Protein AF-A0A7W1PVD6-F1 (afdb_monomer_lite)

pLDDT: mean 89.4, std 15.44, range [51.56, 98.31]

Secondary structure (DSSP, 8-state):
-HHHHHHHGGG---PPPEEEEEE--PPTTSHHHHHHHHHHHHHHHHTTT-EEEEEE-TTTT--HHHHHHHHHTTS---

Sequence (78 aa):
MKILIAILVVFFATTQEYRVKFGSVIPKDSPWETGLNEYIRYAEAKSGNKLKFKTYLGGQLGGEVEMIKSVAMGTLEA

Structure (mmCIF, N/CA/C/O backbone):
data_AF-A0A7W1PVD6-F1
#
_entry.id   AF-A0A7W1PVD6-F1
#
loop_
_atom_site.group_PDB
_atom_site.id
_atom_site.type_symbol
_atom_site.label_atom_id
_atom_site.label_alt_id
_atom_site.label_comp_id
_atom_site.label_asym_id
_atom_site.label_entity_id
_atom_site.label_seq_id
_atom_site.pdbx_PDB_ins_code
_atom_site.Cartn_x
_atom_site.Cartn_y
_atom_site.Cartn_z
_atom_site.occupancy
_atom_site.B_iso_or_equiv
_atom_site.auth_seq_id
_atom_site.auth_comp_id
_atom_site.auth_asym_id
_atom_site.auth_atom_id
_atom_site.pdbx_PDB_model_num
ATOM 1 N N . MET A 1 1 ? -42.274 -16.364 24.983 1.00 53.38 1 MET A N 1
ATOM 2 C CA . MET A 1 1 ? -41.983 -15.554 23.774 1.00 53.38 1 MET A CA 1
ATOM 3 C C . MET A 1 1 ? -40.982 -14.411 23.990 1.00 53.38 1 MET A C 1
ATOM 5 O O . MET 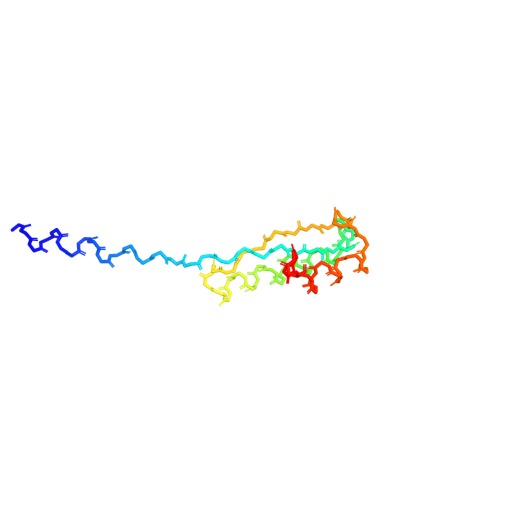A 1 1 ? -40.323 -14.035 23.037 1.00 53.38 1 MET A O 1
ATOM 9 N N . LYS A 1 2 ? -40.802 -13.885 25.215 1.00 51.56 2 LYS A N 1
ATOM 10 C CA . LYS A 1 2 ? -39.821 -12.815 25.507 1.00 51.56 2 LYS A CA 1
ATOM 11 C C . LYS A 1 2 ? -38.350 -13.284 25.492 1.00 51.56 2 LYS A C 1
ATOM 13 O O . LYS A 1 2 ? -37.475 -12.525 25.106 1.00 51.56 2 LYS A O 1
ATOM 18 N N . ILE A 1 3 ? -38.098 -14.552 25.839 1.00 57.28 3 ILE A N 1
ATOM 19 C CA . ILE A 1 3 ? -36.746 -15.148 25.891 1.00 57.28 3 ILE A CA 1
ATOM 20 C C . ILE A 1 3 ? -36.164 -15.400 24.486 1.00 57.28 3 ILE A C 1
ATOM 22 O O . ILE A 1 3 ? -34.965 -15.241 24.293 1.00 57.28 3 ILE A O 1
ATOM 26 N N . LEU A 1 4 ? -37.000 -15.705 23.481 1.00 54.38 4 LEU A N 1
ATOM 27 C CA . LEU A 1 4 ? -36.530 -15.898 22.098 1.00 54.38 4 LEU A CA 1
ATOM 28 C C . LEU A 1 4 ? -35.987 -14.603 21.471 1.00 54.38 4 LEU A C 1
ATOM 30 O O . LEU A 1 4 ? -35.029 -14.648 20.709 1.00 54.38 4 LEU A O 1
ATOM 34 N N . ILE A 1 5 ? -36.576 -13.452 21.808 1.00 58.12 5 ILE A N 1
ATOM 35 C CA . ILE A 1 5 ? -36.162 -12.147 21.268 1.00 58.12 5 ILE A CA 1
ATOM 36 C C . ILE A 1 5 ? -34.812 -11.715 21.862 1.00 58.12 5 ILE A C 1
ATOM 38 O O . ILE A 1 5 ? -33.992 -11.135 21.157 1.00 58.12 5 ILE A O 1
ATOM 42 N N . ALA A 1 6 ? -34.537 -12.058 23.124 1.00 54.81 6 ALA A N 1
ATOM 43 C CA . ALA A 1 6 ? -33.276 -11.722 23.786 1.00 54.81 6 ALA A CA 1
ATOM 44 C C . ALA A 1 6 ? -32.060 -12.478 23.207 1.00 54.81 6 ALA A C 1
ATOM 46 O O . ALA A 1 6 ? -30.956 -11.945 23.212 1.00 54.81 6 ALA A O 1
ATOM 47 N N . ILE A 1 7 ? -32.255 -13.687 22.665 1.00 57.22 7 ILE A N 1
ATOM 48 C CA . ILE A 1 7 ? -31.178 -14.500 22.066 1.00 57.22 7 ILE A CA 1
ATOM 49 C C . ILE A 1 7 ? -30.790 -13.988 20.666 1.00 57.22 7 ILE A C 1
ATOM 51 O O . ILE A 1 7 ? -29.635 -14.110 20.265 1.00 57.22 7 ILE A O 1
ATOM 55 N N . LEU A 1 8 ? -31.717 -13.354 19.938 1.00 56.12 8 LEU A N 1
ATOM 56 C CA . LEU A 1 8 ? -31.473 -12.891 18.566 1.00 56.12 8 LEU A CA 1
ATOM 57 C C . LEU A 1 8 ? -30.545 -11.660 18.485 1.00 56.12 8 LEU A C 1
ATOM 59 O O . LEU A 1 8 ? -29.915 -11.432 17.457 1.00 56.12 8 LEU A O 1
ATOM 63 N N . VAL A 1 9 ? -30.443 -10.871 19.559 1.00 56.56 9 VAL A N 1
ATOM 64 C CA . VAL A 1 9 ? -29.674 -9.610 19.581 1.00 56.56 9 VAL A CA 1
ATOM 65 C C . VAL A 1 9 ? -28.169 -9.842 19.802 1.00 56.56 9 VAL A C 1
ATOM 67 O O . VAL A 1 9 ? -27.355 -8.998 19.440 1.00 56.56 9 VAL A O 1
ATOM 70 N N . VAL A 1 10 ? -27.766 -11.003 20.329 1.00 57.44 10 VAL A N 1
ATOM 71 C CA . VAL A 1 10 ? -26.370 -11.272 20.737 1.00 57.44 10 VAL A CA 1
ATOM 72 C C . VAL A 1 10 ? -25.449 -11.626 19.553 1.00 57.44 10 VAL A C 1
ATOM 74 O O . VAL A 1 10 ? -24.232 -11.648 19.705 1.00 57.44 10 VAL A O 1
ATOM 77 N N . PHE A 1 11 ? -25.988 -11.855 18.349 1.00 57.28 11 PHE A N 1
ATOM 78 C CA . PHE A 1 11 ? -25.199 -12.354 17.210 1.00 57.28 11 PHE A CA 1
ATOM 79 C C . PHE A 1 11 ? -24.606 -11.295 16.270 1.00 57.28 11 PHE A C 1
ATOM 81 O O . PHE A 1 11 ? -23.826 -11.648 15.388 1.00 57.28 11 PHE A O 1
ATOM 88 N N . PHE A 1 12 ? -24.886 -10.004 16.462 1.00 57.88 12 PHE A N 1
ATOM 89 C CA . PHE A 1 12 ? -24.237 -8.944 15.680 1.00 57.88 12 PHE A CA 1
ATOM 90 C C . PHE A 1 12 ? -22.966 -8.441 16.372 1.00 57.88 12 PHE A C 1
ATOM 92 O O . PHE A 1 12 ? -22.863 -7.280 16.758 1.00 57.88 12 PHE A O 1
ATOM 99 N N . ALA A 1 13 ? -21.970 -9.317 16.520 1.00 62.88 13 ALA A N 1
ATOM 100 C CA . ALA A 1 13 ? -20.609 -8.860 16.775 1.00 62.88 13 ALA A CA 1
ATOM 101 C C . ALA A 1 13 ? -20.081 -8.229 15.478 1.00 62.88 13 ALA A C 1
ATOM 103 O O . ALA A 1 13 ? -19.716 -8.932 14.535 1.00 62.88 13 ALA A O 1
ATOM 104 N N . THR A 1 14 ? -20.086 -6.898 15.399 1.00 66.38 14 THR A N 1
ATOM 105 C CA . THR A 1 14 ? -19.475 -6.187 14.275 1.00 66.38 14 THR A CA 1
ATOM 106 C C . THR A 1 14 ? -17.967 -6.411 14.348 1.00 66.38 14 THR A C 1
ATOM 108 O O . THR A 1 14 ? -17.285 -5.983 15.278 1.00 66.38 14 THR A O 1
ATOM 111 N N . THR A 1 15 ? -17.419 -7.162 13.395 1.00 73.44 15 THR A N 1
ATOM 112 C CA . THR A 1 15 ? -15.966 -7.280 13.288 1.00 73.44 15 THR A CA 1
ATOM 113 C C . THR A 1 15 ? -15.421 -5.945 12.790 1.00 73.44 15 THR A C 1
ATOM 115 O O . THR A 1 15 ? -15.799 -5.483 11.717 1.00 73.44 15 THR A O 1
ATOM 118 N N . GLN A 1 16 ? -14.575 -5.287 13.584 1.00 85.88 16 GLN A N 1
ATOM 119 C CA . GLN A 1 16 ? -13.965 -4.024 13.176 1.00 85.88 16 GLN A CA 1
ATOM 120 C C . GLN A 1 16 ? -13.029 -4.273 11.987 1.00 85.88 16 GLN A C 1
ATOM 122 O O . GLN A 1 16 ? -12.055 -5.021 12.100 1.00 85.88 16 GLN A O 1
ATOM 127 N N . GLU A 1 17 ? -13.349 -3.661 10.848 1.00 92.56 17 GLU A N 1
ATOM 128 C CA . GLU A 1 17 ? -12.485 -3.628 9.670 1.00 92.56 17 GLU A CA 1
ATOM 129 C C . GLU A 1 17 ? -11.498 -2.457 9.773 1.00 92.56 17 GLU A C 1
ATOM 131 O O . GLU A 1 17 ? -11.883 -1.323 10.064 1.00 92.56 17 GLU A O 1
ATOM 136 N N . TYR A 1 18 ? -10.231 -2.720 9.473 1.00 94.75 18 TYR A N 1
ATOM 137 C CA . TYR A 1 18 ? -9.159 -1.742 9.346 1.00 94.75 18 TYR A CA 1
ATOM 138 C C . TYR A 1 18 ? -8.785 -1.616 7.873 1.00 94.75 18 TYR A C 1
ATOM 140 O O . TYR A 1 18 ? -8.370 -2.586 7.235 1.00 94.75 18 TYR A O 1
ATOM 148 N N . ARG A 1 19 ? -8.938 -0.409 7.329 1.00 95.56 19 ARG A N 1
ATOM 149 C CA . ARG A 1 19 ? -8.606 -0.102 5.935 1.00 95.56 19 ARG A CA 1
ATOM 150 C C . ARG A 1 19 ? -7.244 0.575 5.878 1.00 95.56 19 ARG A C 1
ATOM 152 O O . ARG A 1 19 ? -7.091 1.663 6.416 1.00 95.56 19 ARG A O 1
ATOM 159 N N . VAL A 1 20 ? -6.293 -0.071 5.218 1.00 97.38 20 VAL A N 1
ATOM 160 C CA . VAL A 1 20 ? -4.916 0.393 5.024 1.00 97.38 20 VAL A CA 1
ATOM 161 C C . VAL A 1 20 ? -4.801 0.971 3.618 1.00 97.38 20 VAL A C 1
ATOM 163 O O . VAL A 1 20 ? -5.017 0.256 2.636 1.00 97.38 20 VAL A O 1
ATOM 166 N N . LYS A 1 21 ? -4.474 2.257 3.490 1.00 98.06 21 LYS A N 1
ATOM 167 C CA . LYS A 1 21 ? -4.036 2.822 2.212 1.00 98.06 21 LYS A CA 1
ATOM 168 C C . LYS A 1 21 ? -2.562 2.475 2.040 1.00 98.06 21 LYS A C 1
ATOM 170 O O . LYS A 1 21 ? -1.770 2.749 2.933 1.00 98.06 21 LYS A O 1
ATOM 175 N N . PHE A 1 22 ? -2.237 1.866 0.908 1.00 97.88 22 PHE A N 1
ATOM 176 C CA . PHE A 1 22 ? -0.893 1.410 0.577 1.00 97.88 22 PHE A CA 1
ATOM 177 C C . PHE A 1 22 ? -0.382 2.178 -0.645 1.00 97.88 22 PHE A C 1
ATOM 179 O O . PHE A 1 22 ? -0.914 2.003 -1.746 1.00 97.88 22 PHE A O 1
ATOM 186 N N . GLY A 1 23 ? 0.610 3.043 -0.464 1.00 97.56 23 GLY A N 1
ATOM 187 C CA . GLY A 1 23 ? 1.241 3.818 -1.529 1.00 97.56 23 GLY A CA 1
ATOM 188 C C . GLY A 1 23 ? 2.473 3.121 -2.101 1.00 97.56 23 GLY A C 1
ATOM 189 O O . GLY A 1 23 ? 3.277 2.552 -1.373 1.00 97.56 23 GLY A O 1
ATOM 190 N N . SER A 1 24 ? 2.655 3.160 -3.423 1.00 97.31 24 SER A N 1
ATOM 191 C CA . SER A 1 24 ? 3.901 2.693 -4.032 1.00 97.31 24 SER A CA 1
ATOM 192 C C . SER A 1 24 ? 4.204 3.360 -5.371 1.00 97.31 24 SER A C 1
ATOM 194 O O . SER A 1 24 ? 3.311 3.692 -6.153 1.00 97.31 24 SER A O 1
ATOM 196 N N . VAL A 1 25 ? 5.496 3.499 -5.669 1.00 97.56 25 VAL A N 1
ATOM 197 C CA . VAL A 1 25 ? 5.996 3.898 -6.994 1.00 97.56 25 VAL A CA 1
ATOM 198 C C . VAL A 1 25 ? 6.086 2.721 -7.970 1.00 97.56 25 VAL A C 1
ATOM 200 O O . VAL A 1 25 ? 6.388 2.929 -9.143 1.00 97.56 25 VAL A O 1
ATOM 203 N N . ILE A 1 26 ? 5.803 1.495 -7.507 1.00 96.88 26 ILE A N 1
ATOM 204 C CA . ILE A 1 26 ? 5.756 0.295 -8.348 1.00 96.88 26 ILE A CA 1
ATOM 205 C C . ILE A 1 26 ? 4.859 0.555 -9.573 1.00 96.88 26 ILE A C 1
ATOM 207 O O . ILE A 1 26 ? 3.719 0.995 -9.398 1.00 96.88 26 ILE A O 1
ATOM 211 N N . PRO A 1 27 ? 5.330 0.278 -10.803 1.00 96.88 27 PRO A N 1
ATOM 212 C CA . PRO A 1 27 ? 4.498 0.377 -11.993 1.00 96.88 27 PRO A CA 1
ATOM 213 C C . PRO A 1 27 ? 3.342 -0.619 -11.947 1.00 96.88 27 PRO A C 1
ATOM 215 O O . PRO A 1 27 ? 3.503 -1.750 -11.476 1.00 96.88 27 PRO A O 1
ATOM 218 N N . LYS A 1 28 ? 2.199 -0.214 -12.503 1.00 94.75 28 LYS A N 1
ATOM 219 C CA . LYS A 1 28 ? 1.098 -1.141 -12.761 1.00 94.75 28 LYS A CA 1
ATOM 220 C C . LYS A 1 28 ? 1.499 -2.204 -13.783 1.00 94.75 28 LYS A C 1
ATOM 222 O O . LYS A 1 28 ? 2.404 -1.977 -14.586 1.00 94.75 28 LYS A O 1
ATOM 227 N N . ASP A 1 29 ? 0.829 -3.347 -13.724 1.00 94.44 29 ASP A N 1
ATOM 228 C CA . ASP A 1 29 ? 1.022 -4.514 -14.585 1.00 94.44 29 ASP A CA 1
ATOM 229 C C . ASP A 1 29 ? 2.456 -5.077 -14.536 1.00 94.44 29 ASP A C 1
ATOM 231 O O . ASP A 1 29 ? 2.918 -5.762 -15.450 1.00 94.44 29 ASP A O 1
ATOM 235 N N . SER A 1 30 ? 3.184 -4.793 -13.450 1.00 96.69 30 SER A N 1
ATOM 236 C CA . SER A 1 30 ? 4.547 -5.274 -13.233 1.00 96.69 30 SER A CA 1
ATOM 237 C C . SER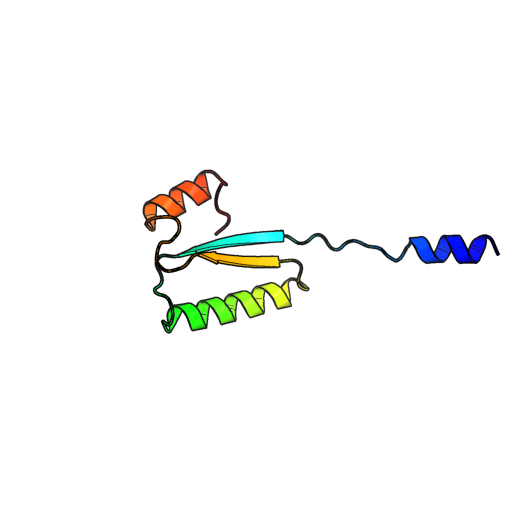 A 1 30 ? 4.576 -6.541 -12.365 1.00 96.69 30 SER A C 1
ATOM 239 O O . SER A 1 30 ? 3.668 -6.770 -11.563 1.00 96.69 30 SER A O 1
ATOM 241 N N . PRO A 1 31 ? 5.652 -7.351 -12.426 1.00 97.88 31 PRO A N 1
ATOM 242 C CA . PRO A 1 31 ? 5.817 -8.497 -11.525 1.00 97.88 31 PRO A CA 1
ATOM 243 C C . PRO A 1 31 ? 5.761 -8.121 -10.035 1.00 97.88 31 PRO A C 1
ATOM 245 O O . PRO A 1 31 ? 5.338 -8.924 -9.203 1.00 97.88 31 PRO A O 1
ATOM 248 N N . TRP A 1 32 ? 6.152 -6.889 -9.700 1.00 97.50 32 TRP A N 1
ATOM 249 C CA . TRP A 1 32 ? 6.080 -6.353 -8.344 1.00 97.50 32 TRP A CA 1
ATOM 250 C C . TRP A 1 32 ? 4.641 -6.150 -7.870 1.00 97.50 32 TRP A C 1
ATOM 252 O O . TRP A 1 32 ? 4.339 -6.456 -6.719 1.00 97.50 32 TRP A O 1
ATOM 262 N N . GLU A 1 33 ? 3.743 -5.690 -8.747 1.00 97.50 33 GLU A N 1
ATOM 263 C CA . GLU A 1 33 ? 2.317 -5.599 -8.425 1.00 97.50 33 GLU A CA 1
ATOM 26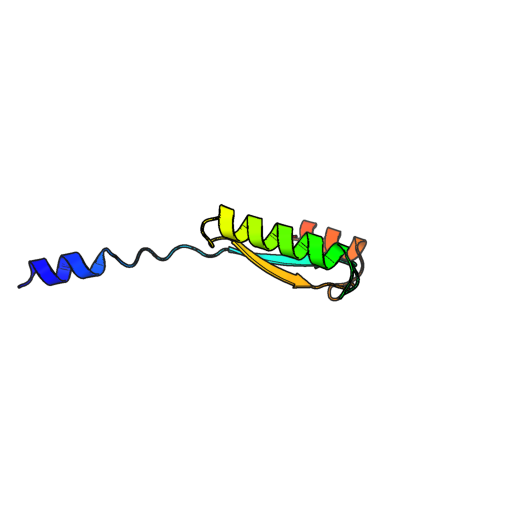4 C C . GLU A 1 33 ? 1.734 -6.987 -8.143 1.00 97.50 33 GLU A C 1
ATOM 266 O O . GLU A 1 33 ? 1.021 -7.162 -7.157 1.00 97.50 33 GLU A O 1
ATOM 271 N N . THR A 1 34 ? 2.086 -7.994 -8.947 1.00 97.81 34 THR A N 1
ATOM 272 C CA . THR A 1 34 ? 1.645 -9.378 -8.716 1.00 97.81 34 THR A CA 1
ATOM 273 C C . THR A 1 34 ? 2.063 -9.878 -7.332 1.00 97.81 34 THR A C 1
ATOM 275 O O . THR A 1 34 ? 1.227 -10.394 -6.589 1.00 97.81 34 THR A O 1
ATOM 278 N N . GLY A 1 35 ? 3.330 -9.676 -6.953 1.00 97.88 35 GLY A N 1
ATOM 279 C CA . GLY A 1 35 ? 3.829 -10.057 -5.629 1.00 97.88 35 GLY A CA 1
ATOM 280 C C . GLY A 1 35 ? 3.150 -9.294 -4.486 1.00 97.88 35 GLY A C 1
ATOM 281 O O . GLY A 1 35 ? 2.773 -9.891 -3.477 1.00 97.88 35 GLY A O 1
ATOM 282 N N . LEU A 1 36 ? 2.926 -7.987 -4.655 1.00 97.56 36 LEU A N 1
ATOM 283 C CA . LEU A 1 36 ? 2.209 -7.165 -3.678 1.00 97.56 36 LEU A CA 1
ATOM 284 C C . LEU A 1 36 ? 0.758 -7.632 -3.500 1.00 97.56 36 LEU A C 1
ATOM 286 O O . LEU A 1 36 ? 0.282 -7.749 -2.371 1.00 97.56 36 LEU A O 1
ATOM 290 N N . ASN A 1 37 ? 0.065 -7.941 -4.594 1.00 97.62 37 ASN A N 1
ATOM 291 C CA . ASN A 1 37 ? -1.309 -8.436 -4.562 1.00 97.62 37 ASN A CA 1
ATOM 292 C C . ASN A 1 37 ? -1.400 -9.798 -3.861 1.00 97.62 37 ASN A C 1
ATOM 294 O O . ASN A 1 37 ? -2.337 -10.0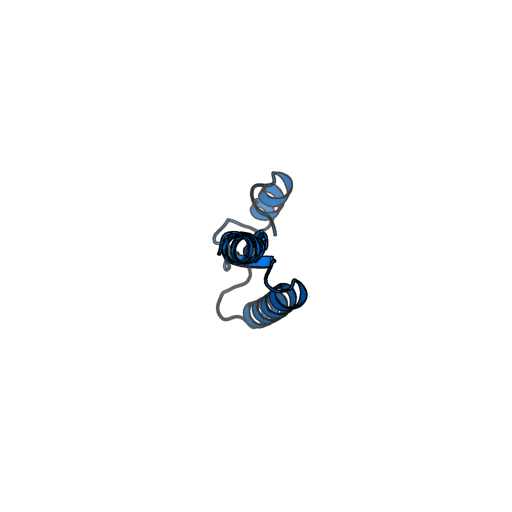39 -3.096 1.00 97.62 37 ASN A O 1
ATOM 298 N N . GLU A 1 38 ? -0.416 -10.678 -4.062 1.00 98.25 38 GLU A N 1
ATOM 299 C CA . GLU A 1 38 ? -0.337 -11.944 -3.335 1.00 98.25 38 GLU A CA 1
ATOM 300 C C . GLU A 1 38 ? -0.111 -11.723 -1.831 1.00 98.25 38 GLU A C 1
ATOM 302 O O . GLU A 1 38 ? -0.831 -12.307 -1.014 1.00 98.25 38 GLU A O 1
ATOM 307 N N . TYR A 1 39 ? 0.819 -10.839 -1.458 1.00 97.19 39 TYR A N 1
ATOM 308 C CA . TYR A 1 39 ? 1.043 -10.456 -0.063 1.00 97.19 39 TYR A CA 1
ATOM 309 C C . TYR A 1 39 ? -0.232 -9.903 0.589 1.00 97.19 39 TYR A C 1
ATOM 311 O O . TYR A 1 39 ? -0.627 -10.379 1.655 1.00 97.19 39 TYR A O 1
ATOM 319 N N . ILE A 1 40 ? -0.909 -8.954 -0.066 1.00 97.62 40 ILE A N 1
ATOM 320 C CA . ILE A 1 40 ? -2.166 -8.366 0.413 1.00 97.62 40 ILE A CA 1
ATOM 321 C C . ILE A 1 40 ? -3.203 -9.461 0.632 1.00 97.62 40 ILE A C 1
ATOM 323 O O . ILE A 1 40 ? -3.776 -9.551 1.715 1.00 97.62 40 ILE A O 1
ATOM 327 N N . ARG A 1 41 ? -3.397 -10.352 -0.347 1.00 98.12 41 ARG A N 1
ATOM 328 C CA . ARG A 1 41 ? -4.340 -11.470 -0.227 1.00 98.12 41 ARG A CA 1
ATOM 329 C C . ARG A 1 41 ? -4.044 -12.334 1.002 1.00 98.12 41 ARG A C 1
ATOM 331 O O . ARG A 1 41 ? -4.971 -12.697 1.728 1.00 98.12 41 A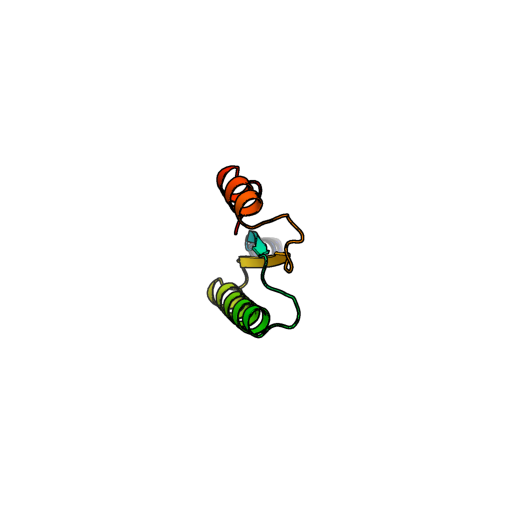RG A O 1
ATOM 338 N N . TYR A 1 42 ? -2.774 -12.654 1.261 1.00 98.19 42 TYR A N 1
ATOM 339 C CA . TYR A 1 42 ? -2.394 -13.399 2.464 1.00 98.19 42 TYR A CA 1
ATOM 340 C C . TYR A 1 42 ? -2.631 -12.601 3.745 1.00 98.19 42 TYR A C 1
ATOM 342 O O . TYR A 1 42 ? -3.149 -13.166 4.707 1.00 98.19 42 TYR A O 1
ATOM 350 N N . ALA A 1 43 ? -2.289 -11.313 3.772 1.00 97.31 43 ALA A N 1
ATOM 351 C CA . ALA A 1 43 ? -2.485 -10.452 4.934 1.00 97.31 43 ALA A CA 1
ATOM 352 C C . ALA A 1 43 ? -3.974 -10.323 5.297 1.00 97.31 43 ALA A C 1
ATOM 354 O O . ALA A 1 43 ? -4.351 -10.513 6.458 1.00 97.31 43 ALA A O 1
ATOM 355 N N . GLU A 1 44 ? -4.842 -10.099 4.307 1.00 97.06 44 GLU A N 1
ATOM 356 C CA . GLU A 1 44 ? -6.292 -10.063 4.510 1.00 97.06 44 GLU A CA 1
ATOM 357 C C . GLU A 1 44 ? -6.803 -11.400 5.062 1.00 97.06 44 GLU A C 1
ATOM 359 O O . GLU A 1 44 ? -7.485 -11.424 6.090 1.00 97.06 44 GLU A O 1
ATOM 364 N N . ALA A 1 45 ? -6.411 -12.526 4.456 1.00 97.19 45 ALA A N 1
ATOM 365 C CA . ALA A 1 45 ? -6.835 -13.851 4.904 1.00 97.19 45 ALA A CA 1
ATOM 366 C C . ALA A 1 45 ? -6.362 -14.169 6.334 1.00 97.19 45 ALA A C 1
ATOM 368 O O . ALA A 1 45 ? -7.149 -14.621 7.168 1.00 97.19 45 ALA A O 1
ATOM 369 N N . LYS A 1 46 ? -5.090 -13.894 6.651 1.00 97.25 46 LYS A N 1
ATOM 370 C CA . L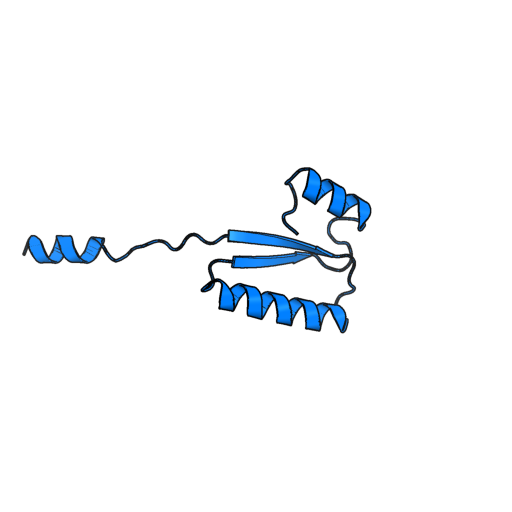YS A 1 46 ? -4.501 -14.148 7.977 1.00 97.25 46 LYS A CA 1
ATOM 371 C C . LYS A 1 46 ? -5.092 -13.261 9.067 1.00 97.25 46 LYS A C 1
ATOM 373 O O . LYS A 1 46 ? -5.140 -13.679 10.219 1.00 97.25 46 LYS A O 1
ATOM 378 N N . SER A 1 47 ? -5.594 -12.083 8.709 1.00 95.50 47 SER A N 1
ATOM 379 C CA . SER A 1 47 ? -6.299 -11.196 9.638 1.00 95.50 47 SER A CA 1
ATOM 380 C C . SER A 1 47 ? -7.756 -11.594 9.911 1.00 95.50 47 SER A C 1
ATOM 382 O O . SER A 1 47 ? -8.462 -10.876 10.618 1.00 95.50 47 SER A O 1
ATOM 384 N N . GLY A 1 48 ? -8.248 -12.695 9.329 1.00 94.50 48 GLY A N 1
ATOM 385 C CA . GLY A 1 48 ? -9.672 -13.033 9.367 1.00 94.50 48 GLY A CA 1
ATOM 386 C C . GLY A 1 48 ? -10.529 -12.000 8.632 1.00 94.50 48 GLY A C 1
ATOM 387 O O . GLY A 1 48 ? -11.626 -11.688 9.085 1.00 94.50 48 GLY A O 1
ATOM 388 N N . ASN A 1 49 ? -10.010 -11.440 7.531 1.00 93.31 49 ASN A N 1
ATOM 389 C CA . ASN A 1 49 ? -10.602 -10.352 6.742 1.00 93.31 49 ASN A CA 1
ATOM 390 C C . ASN A 1 49 ? -10.780 -9.014 7.476 1.00 93.31 49 ASN A C 1
ATOM 392 O O . ASN A 1 49 ? -11.449 -8.126 6.951 1.00 93.31 49 ASN A O 1
ATOM 396 N N . LYS A 1 50 ? -10.171 -8.837 8.653 1.00 95.12 50 LYS A N 1
ATOM 397 C CA . LYS A 1 50 ? -10.225 -7.566 9.386 1.00 95.12 50 LYS A CA 1
ATOM 398 C C . LYS A 1 50 ? -9.320 -6.503 8.780 1.00 95.12 50 LYS A C 1
ATOM 400 O O . LYS A 1 50 ? -9.646 -5.331 8.878 1.00 95.12 50 LYS A O 1
ATOM 405 N N . LEU A 1 51 ? -8.200 -6.883 8.168 1.00 96.12 51 LEU A N 1
ATOM 406 C CA . LEU A 1 51 ? -7.376 -5.976 7.373 1.00 96.12 51 LEU A CA 1
ATOM 407 C C . LEU A 1 51 ? -7.903 -5.951 5.940 1.00 96.12 51 LEU A C 1
ATOM 409 O O . LEU A 1 51 ? -8.150 -7.005 5.352 1.00 96.12 51 LEU A O 1
ATOM 413 N N . LYS A 1 52 ? -8.051 -4.747 5.389 1.00 97.06 52 LYS A N 1
ATOM 414 C CA . LYS A 1 52 ? -8.395 -4.504 3.989 1.00 97.06 52 LYS A CA 1
ATOM 415 C C . LYS A 1 52 ? -7.470 -3.459 3.400 1.00 97.06 52 LYS A C 1
ATOM 417 O O . LYS A 1 52 ? -7.236 -2.432 4.031 1.00 97.06 52 LYS A O 1
ATOM 422 N N . PHE A 1 53 ? -6.971 -3.696 2.195 1.00 97.69 53 PHE A N 1
ATOM 423 C CA . PHE A 1 53 ? -5.998 -2.802 1.569 1.00 97.69 53 PHE A CA 1
ATOM 424 C C . PHE A 1 53 ? -6.611 -2.017 0.411 1.00 97.69 53 PHE A C 1
ATOM 426 O O . PHE A 1 53 ? -7.434 -2.521 -0.351 1.00 97.69 53 PHE A O 1
ATOM 433 N N . LYS A 1 54 ? -6.181 -0.764 0.261 1.00 97.44 54 LYS A N 1
ATOM 434 C CA . LYS A 1 54 ? -6.419 0.053 -0.927 1.00 97.44 54 LYS A CA 1
ATOM 435 C C . LYS A 1 54 ? -5.078 0.524 -1.470 1.00 97.44 54 LYS A C 1
ATOM 437 O O . LYS A 1 54 ? -4.428 1.363 -0.853 1.00 97.44 54 LYS A O 1
ATOM 442 N N . THR A 1 55 ? -4.678 -0.020 -2.610 1.00 97.50 55 THR A N 1
ATOM 443 C CA . THR A 1 55 ? -3.381 0.262 -3.228 1.00 97.50 55 THR A CA 1
ATOM 444 C C . THR A 1 55 ? -3.439 1.474 -4.153 1.00 97.50 55 THR A C 1
ATOM 446 O O . THR A 1 55 ? -4.409 1.687 -4.882 1.00 97.50 55 THR A O 1
ATOM 449 N N . TYR A 1 56 ? -2.370 2.263 -4.125 1.00 97.69 56 TYR A N 1
ATOM 450 C CA . TYR A 1 56 ? -2.136 3.421 -4.978 1.00 97.69 56 TYR A CA 1
ATOM 451 C C . TYR A 1 56 ? -0.753 3.275 -5.617 1.00 97.69 56 TYR A C 1
ATOM 453 O O . TYR A 1 56 ? 0.261 3.651 -5.031 1.00 97.69 56 TYR A O 1
ATOM 461 N N . LEU A 1 57 ? -0.721 2.659 -6.799 1.00 97.69 57 LEU A N 1
ATOM 462 C CA . LEU A 1 57 ? 0.511 2.312 -7.515 1.00 97.69 57 LEU A CA 1
ATOM 463 C C . LEU A 1 57 ? 0.907 3.384 -8.533 1.00 97.69 57 LEU A C 1
ATOM 465 O O . LEU A 1 57 ? 0.114 4.266 -8.863 1.00 97.69 57 LEU A O 1
ATOM 469 N N . GLY A 1 58 ? 2.122 3.282 -9.066 1.00 96.94 58 GLY A N 1
ATOM 470 C CA . GLY A 1 58 ? 2.648 4.190 -10.083 1.00 96.94 58 GLY A CA 1
ATOM 471 C C . GLY A 1 58 ? 2.842 5.620 -9.581 1.00 96.94 58 GLY A C 1
ATOM 472 O O . GLY A 1 58 ? 2.733 6.555 -10.369 1.00 96.94 58 GLY A O 1
ATOM 473 N N . GLY A 1 59 ? 3.065 5.806 -8.275 1.00 96.31 59 GLY A N 1
ATOM 474 C CA . GLY A 1 59 ? 3.302 7.129 -7.690 1.00 96.31 59 GLY A CA 1
ATOM 475 C C . GLY A 1 59 ? 2.056 8.016 -7.630 1.00 96.31 59 GLY A C 1
ATOM 476 O O . GLY A 1 59 ? 2.166 9.238 -7.590 1.00 96.31 59 GLY A O 1
ATOM 477 N N . GLN A 1 60 ? 0.855 7.427 -7.606 1.00 97.75 60 GLN A N 1
ATOM 478 C CA . GLN A 1 60 ? -0.415 8.166 -7.524 1.00 97.75 60 GLN A CA 1
ATOM 479 C C . GLN A 1 60 ? -0.523 9.117 -6.320 1.00 97.75 60 GLN A C 1
ATOM 481 O O . GLN A 1 60 ? -1.287 10.078 -6.377 1.00 97.75 60 GLN A O 1
ATOM 486 N N . LEU A 1 61 ? 0.213 8.846 -5.238 1.00 97.00 61 LEU A N 1
ATOM 487 C CA . LEU A 1 61 ? 0.249 9.673 -4.026 1.00 97.00 61 LEU A CA 1
ATOM 488 C C . LEU A 1 61 ? 1.506 10.558 -3.933 1.00 97.00 61 LEU A C 1
ATOM 490 O O . LEU A 1 61 ? 1.713 11.206 -2.910 1.00 97.00 61 LEU A O 1
ATOM 494 N N . GLY A 1 62 ? 2.336 10.595 -4.979 1.00 96.44 62 GLY A N 1
ATOM 495 C CA . GLY A 1 62 ? 3.632 11.274 -4.994 1.00 96.44 62 GLY A CA 1
ATOM 496 C C . GLY A 1 62 ? 4.812 10.308 -5.119 1.00 96.44 62 GLY A C 1
ATOM 497 O O . GLY A 1 62 ? 4.639 9.104 -5.327 1.00 96.44 62 GLY A O 1
ATOM 498 N N . GLY A 1 63 ? 6.025 10.855 -5.017 1.00 97.50 63 GLY A N 1
ATOM 499 C CA . GLY A 1 63 ? 7.254 10.069 -4.975 1.00 97.50 63 GLY A CA 1
ATOM 500 C C . GLY A 1 63 ? 7.438 9.353 -3.636 1.00 97.50 63 GLY A C 1
ATOM 501 O O . GLY A 1 63 ? 6.689 9.544 -2.676 1.00 97.50 63 GLY A O 1
ATOM 502 N N . GLU A 1 64 ? 8.453 8.493 -3.569 1.00 96.38 64 GLU A N 1
ATOM 503 C CA . GLU A 1 64 ? 8.723 7.677 -2.380 1.00 96.38 64 GLU A CA 1
ATOM 504 C C . GLU A 1 64 ? 8.991 8.537 -1.134 1.00 96.38 64 GLU A C 1
ATOM 506 O O . GLU A 1 64 ? 8.446 8.276 -0.062 1.00 96.38 64 GLU A O 1
ATOM 511 N N . VAL A 1 65 ? 9.752 9.625 -1.286 1.00 97.88 65 VAL A N 1
ATOM 512 C CA . VAL A 1 65 ? 10.074 10.550 -0.188 1.00 97.88 65 VAL A CA 1
ATOM 513 C C . VAL A 1 65 ? 8.818 11.247 0.348 1.00 97.88 65 VAL A C 1
ATOM 515 O O . VAL A 1 65 ? 8.677 11.423 1.559 1.00 97.88 65 VAL A O 1
ATOM 518 N N . GLU A 1 66 ? 7.891 11.647 -0.524 1.00 97.81 66 GLU A N 1
ATOM 519 C CA . GLU A 1 66 ? 6.614 12.256 -0.137 1.00 97.81 66 GLU A CA 1
ATOM 520 C C . GLU A 1 66 ? 5.705 11.261 0.598 1.00 97.81 66 GLU A C 1
ATOM 522 O O . GLU A 1 66 ? 5.062 11.621 1.591 1.00 97.81 66 GLU A O 1
ATOM 527 N N . MET A 1 67 ? 5.681 10.001 0.158 1.00 98.00 67 MET A N 1
ATOM 528 C CA . MET A 1 67 ? 4.899 8.950 0.812 1.00 98.00 67 MET A CA 1
ATOM 529 C C . MET A 1 67 ? 5.460 8.605 2.195 1.00 98.00 67 MET A C 1
ATOM 531 O O . MET A 1 67 ? 4.689 8.542 3.149 1.00 98.00 67 MET A O 1
ATOM 535 N N . ILE A 1 68 ? 6.785 8.511 2.357 1.00 97.88 68 ILE A N 1
ATOM 536 C CA . ILE A 1 68 ? 7.422 8.303 3.672 1.00 97.88 68 ILE A CA 1
ATOM 537 C C . ILE A 1 68 ? 7.046 9.423 4.652 1.00 97.88 68 ILE A C 1
ATOM 539 O O . ILE A 1 68 ? 6.709 9.158 5.807 1.00 97.88 68 ILE A O 1
ATOM 543 N N . LYS A 1 69 ? 7.053 10.684 4.198 1.00 98.25 69 LYS A N 1
ATOM 544 C CA . LYS A 1 69 ? 6.602 11.818 5.023 1.00 98.25 69 LYS A CA 1
ATOM 545 C C . LYS A 1 69 ? 5.128 11.685 5.406 1.00 98.25 69 LYS A C 1
ATOM 547 O O . LYS A 1 69 ? 4.775 11.969 6.545 1.00 98.25 69 LYS A O 1
ATOM 552 N N . SER A 1 70 ? 4.284 11.226 4.485 1.00 98.31 70 SER A N 1
ATOM 553 C CA . SER A 1 70 ? 2.853 11.012 4.741 1.00 98.31 70 SER A CA 1
ATOM 554 C C . SER A 1 70 ? 2.609 9.904 5.769 1.00 98.31 70 SER A C 1
ATOM 556 O O . SER A 1 70 ? 1.762 10.062 6.648 1.00 98.31 70 SER A O 1
ATOM 558 N N . VAL A 1 71 ? 3.403 8.827 5.731 1.00 98.12 71 VAL A N 1
ATOM 559 C CA . VAL A 1 71 ? 3.395 7.785 6.771 1.00 98.12 71 VAL A CA 1
ATOM 560 C C . VAL A 1 71 ? 3.815 8.364 8.119 1.00 98.12 71 VAL A C 1
ATOM 562 O O . VAL A 1 71 ? 3.117 8.183 9.113 1.00 98.12 71 VAL A O 1
ATOM 565 N N . ALA A 1 72 ? 4.902 9.141 8.159 1.00 98.00 72 ALA A N 1
ATOM 566 C CA . ALA A 1 72 ? 5.364 9.791 9.387 1.00 98.00 72 ALA A CA 1
ATOM 567 C C . ALA A 1 72 ? 4.332 10.772 9.977 1.00 98.00 72 ALA A C 1
ATOM 569 O O . ALA A 1 72 ? 4.240 10.922 11.193 1.00 98.00 72 ALA A O 1
ATOM 570 N N . MET A 1 73 ? 3.540 11.426 9.124 1.00 98.00 73 MET A N 1
ATOM 571 C CA . MET A 1 73 ? 2.448 12.318 9.525 1.00 98.00 73 MET A CA 1
ATOM 572 C C . MET A 1 73 ? 1.149 11.579 9.886 1.00 98.00 73 MET A C 1
ATOM 574 O O . MET A 1 73 ? 0.204 12.218 10.348 1.00 98.00 73 MET A O 1
ATOM 578 N N . GLY A 1 74 ? 1.072 10.262 9.668 1.00 97.06 74 GLY A N 1
ATOM 579 C CA . GLY A 1 74 ? -0.127 9.458 9.917 1.00 97.06 74 GLY A CA 1
ATOM 580 C C . GLY A 1 74 ? -1.263 9.688 8.915 1.00 97.06 74 GLY A C 1
ATOM 581 O O . GLY A 1 74 ? -2.415 9.381 9.213 1.00 97.06 74 GLY A O 1
ATOM 582 N N . THR A 1 75 ? -0.972 10.252 7.739 1.00 97.12 75 THR A N 1
ATOM 583 C CA . THR A 1 75 ? -1.960 10.479 6.667 1.00 97.12 75 THR A CA 1
ATOM 584 C C . THR A 1 75 ? -1.994 9.349 5.632 1.00 97.12 75 THR A C 1
ATOM 586 O O . THR A 1 75 ? -2.945 9.263 4.844 1.00 97.12 75 THR A O 1
ATOM 589 N N . LEU A 1 76 ? -0.984 8.475 5.663 1.00 97.94 76 LEU A N 1
ATOM 590 C CA . LEU A 1 76 ? -0.859 7.233 4.905 1.00 97.94 76 LEU A CA 1
ATOM 591 C C . LEU A 1 76 ? -0.480 6.104 5.875 1.00 97.94 76 LEU A C 1
ATOM 593 O O . LEU A 1 76 ? 0.339 6.317 6.764 1.00 97.94 76 LEU A O 1
ATOM 597 N N . GLU A 1 77 ? -1.077 4.922 5.734 1.00 97.25 77 GLU A N 1
ATOM 598 C CA . GLU A 1 77 ? -0.810 3.806 6.649 1.00 97.25 77 GLU A CA 1
ATOM 599 C C . GLU A 1 77 ? 0.371 2.927 6.208 1.00 97.25 77 GLU A C 1
ATOM 601 O O . GLU A 1 77 ? 1.062 2.381 7.069 1.00 97.25 77 GLU A O 1
ATOM 606 N N . ALA A 1 78 ? 0.588 2.774 4.896 1.00 93.12 78 ALA A N 1
ATOM 607 C CA . ALA A 1 78 ? 1.655 1.955 4.322 1.00 93.12 78 ALA A CA 1
ATOM 608 C C . ALA A 1 78 ? 2.156 2.496 2.977 1.00 93.12 78 ALA A C 1
ATOM 610 O O . ALA A 1 78 ? 1.343 3.077 2.220 1.00 93.12 78 ALA A O 1
#

Foldseek 3Di:
DVVVVVVVVPPPPPQAADEAEAEELADPPDPVVVVVVVVQVVVCVVVVNSYHYDYDYNQNVHDPVSVVVCCVVVVHVD

Radius of gyration: 18.68 Å; chains: 1; bounding box: 52×28×40 Å